Protein AF-A0A372QQY6-F1 (afdb_monomer_lite)

Structure (mmCIF, N/CA/C/O backbone):
data_AF-A0A372QQY6-F1
#
_entry.id   AF-A0A372QQY6-F1
#
loop_
_atom_site.group_PDB
_atom_site.id
_atom_site.type_symbol
_atom_site.label_atom_id
_atom_site.label_alt_id
_atom_site.label_comp_id
_atom_site.label_asym_id
_atom_site.label_entity_id
_atom_site.label_seq_id
_atom_site.pdbx_PDB_ins_code
_atom_site.Cartn_x
_atom_site.Cartn_y
_atom_site.Cartn_z
_atom_site.occupancy
_atom_site.B_iso_or_equiv
_atom_site.auth_seq_id
_atom_site.auth_comp_id
_atom_site.auth_asym_id
_atom_site.auth_atom_id
_atom_site.pdbx_PDB_model_num
ATOM 1 N N . MET A 1 1 ? 8.738 -17.003 1.672 1.00 69.69 1 MET A N 1
ATOM 2 C CA . MET A 1 1 ? 7.426 -16.388 1.969 1.00 69.69 1 MET A CA 1
ATOM 3 C C . MET A 1 1 ? 7.678 -15.150 2.808 1.00 69.69 1 MET A C 1
ATOM 5 O O . MET A 1 1 ? 8.410 -15.260 3.782 1.00 69.69 1 MET A O 1
ATOM 9 N N . PHE A 1 2 ? 7.151 -13.998 2.398 1.00 74.25 2 PHE A N 1
ATOM 10 C CA . PHE A 1 2 ? 7.247 -12.754 3.165 1.00 74.25 2 PHE A CA 1
ATOM 11 C C . PHE A 1 2 ? 5.934 -12.522 3.906 1.00 74.25 2 PHE 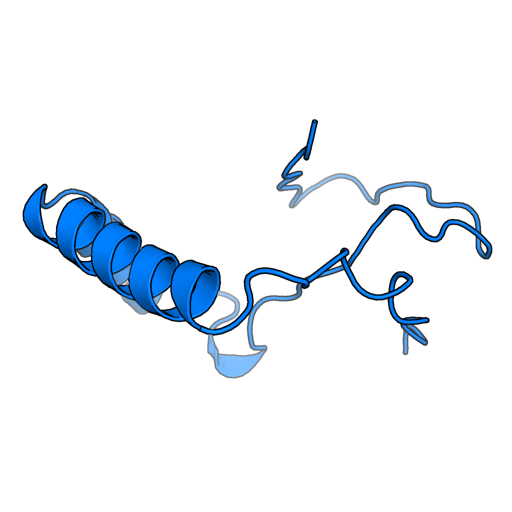A C 1
ATOM 13 O O . PHE A 1 2 ? 4.864 -12.743 3.339 1.00 74.25 2 PHE A O 1
ATOM 20 N N . THR A 1 3 ? 6.025 -12.075 5.155 1.00 82.44 3 THR A N 1
ATOM 21 C CA . THR A 1 3 ? 4.862 -11.785 5.996 1.00 82.44 3 THR A CA 1
ATOM 22 C C . THR A 1 3 ? 4.865 -10.303 6.326 1.00 82.44 3 THR A C 1
ATOM 24 O O . THR A 1 3 ? 5.814 -9.805 6.925 1.00 82.44 3 THR A O 1
ATOM 27 N N . ILE A 1 4 ? 3.802 -9.599 5.942 1.00 84.81 4 ILE A N 1
ATOM 28 C CA . ILE A 1 4 ? 3.585 -8.206 6.336 1.00 84.81 4 ILE A CA 1
ATOM 29 C C . ILE A 1 4 ? 2.725 -8.220 7.597 1.00 84.81 4 ILE A C 1
ATOM 31 O O . ILE A 1 4 ? 1.615 -8.751 7.584 1.00 84.81 4 ILE A O 1
ATOM 35 N N . VAL A 1 5 ? 3.238 -7.644 8.683 1.00 82.62 5 VAL A N 1
ATOM 36 C CA . VAL A 1 5 ? 2.524 -7.543 9.961 1.00 82.62 5 VAL A CA 1
ATOM 37 C C . VAL A 1 5 ? 2.163 -6.084 10.214 1.00 82.62 5 VAL A C 1
ATOM 39 O O . VAL A 1 5 ? 3.033 -5.219 10.236 1.00 82.62 5 VAL A O 1
ATOM 42 N N . LEU A 1 6 ? 0.874 -5.817 10.422 1.00 83.31 6 LEU A N 1
ATOM 43 C CA . LEU A 1 6 ? 0.347 -4.505 10.796 1.00 83.31 6 LEU A CA 1
ATOM 44 C C . LEU A 1 6 ? -0.196 -4.601 12.227 1.00 83.31 6 LEU A C 1
ATOM 46 O O . LEU A 1 6 ? -1.135 -5.356 12.476 1.00 83.31 6 LEU A O 1
ATOM 50 N N . THR A 1 7 ? 0.376 -3.858 13.177 1.00 78.75 7 THR A N 1
ATOM 51 C CA . THR A 1 7 ? -0.079 -3.851 14.579 1.00 78.75 7 THR A CA 1
ATOM 52 C C . THR A 1 7 ? -0.094 -2.437 15.154 1.00 78.75 7 THR A C 1
ATOM 54 O O . THR A 1 7 ? 0.886 -1.709 15.060 1.00 78.75 7 THR A O 1
ATOM 57 N N . ASN A 1 8 ? -1.217 -2.062 15.774 1.00 75.75 8 ASN A N 1
ATOM 58 C CA . ASN A 1 8 ? -1.382 -0.797 16.508 1.00 75.75 8 ASN A CA 1
ATOM 59 C C . ASN A 1 8 ? -1.492 -1.004 18.026 1.00 75.75 8 ASN A C 1
ATOM 61 O O . ASN A 1 8 ? -1.585 -0.033 18.771 1.00 75.75 8 ASN A O 1
ATOM 65 N N . LYS A 1 9 ? -1.590 -2.261 18.478 1.00 69.00 9 LYS A N 1
ATOM 66 C CA . LYS A 1 9 ? -1.948 -2.605 19.864 1.00 69.00 9 LYS A CA 1
ATOM 67 C C . LYS A 1 9 ? -0.853 -3.379 20.578 1.00 69.00 9 LYS A C 1
ATOM 69 O O . LYS A 1 9 ? -0.549 -3.075 21.723 1.00 69.00 9 LYS A O 1
ATOM 74 N N . ASN A 1 10 ? -0.270 -4.364 19.902 1.00 76.81 10 ASN A N 1
ATOM 75 C CA . ASN A 1 10 ? 0.677 -5.277 20.523 1.00 76.81 10 ASN A CA 1
ATOM 76 C C . ASN A 1 10 ? 2.074 -4.988 19.989 1.00 76.81 10 ASN A C 1
ATOM 78 O O . ASN A 1 10 ? 2.271 -4.964 18.770 1.00 76.81 10 ASN A O 1
ATOM 82 N N . ALA A 1 11 ? 3.028 -4.796 20.898 1.00 74.00 11 ALA A N 1
ATOM 83 C CA . ALA A 1 11 ? 4.439 -4.813 20.550 1.00 74.00 11 ALA A CA 1
ATOM 84 C C . ALA A 1 11 ? 4.812 -6.218 20.055 1.00 74.00 11 ALA A C 1
ATOM 86 O O . ALA A 1 11 ? 4.386 -7.222 20.630 1.00 74.00 11 ALA A O 1
ATOM 87 N N . LEU A 1 12 ? 5.592 -6.291 18.979 1.00 80.94 12 LEU A N 1
ATOM 88 C CA . LEU A 1 12 ? 6.171 -7.552 18.532 1.00 80.94 12 LEU A CA 1
ATOM 89 C C . LEU A 1 12 ? 7.402 -7.840 19.386 1.00 80.94 12 LEU A C 1
ATOM 91 O O . LEU A 1 12 ? 8.313 -7.017 19.460 1.00 80.94 12 LEU A O 1
ATOM 95 N N . GLN A 1 13 ? 7.430 -9.004 20.033 1.00 80.12 13 GLN A N 1
ATOM 96 C CA . GLN A 1 13 ? 8.627 -9.461 20.726 1.00 80.12 13 GLN A CA 1
ATOM 97 C C . GLN A 1 13 ? 9.613 -9.991 19.688 1.00 80.12 13 GLN A C 1
ATOM 99 O O . GLN A 1 13 ? 9.367 -11.017 19.055 1.00 80.12 13 GLN A O 1
ATOM 104 N N . ILE A 1 14 ? 10.722 -9.278 19.514 1.00 79.00 14 ILE A N 1
ATOM 105 C CA . ILE A 1 14 ? 11.766 -9.617 18.548 1.00 79.00 14 ILE A CA 1
ATOM 106 C C . ILE A 1 14 ? 13.076 -9.809 19.306 1.00 79.00 14 ILE A C 1
ATOM 108 O O . ILE A 1 14 ? 13.376 -9.068 20.242 1.00 79.00 14 ILE A O 1
ATOM 112 N N . LYS A 1 15 ? 13.842 -10.842 18.944 1.00 82.62 15 LYS A N 1
ATOM 113 C CA . LYS A 1 15 ? 15.181 -11.042 19.511 1.00 82.62 15 LYS A CA 1
ATOM 114 C C . LYS A 1 15 ? 16.111 -9.959 18.973 1.00 82.62 15 LYS A C 1
ATOM 116 O O . LYS A 1 15 ? 16.044 -9.651 17.791 1.00 82.62 15 LYS A O 1
ATOM 121 N N . ASN A 1 16 ? 17.020 -9.455 19.806 1.00 77.62 16 ASN A N 1
ATOM 122 C CA . ASN A 1 16 ? 17.979 -8.423 19.393 1.00 77.62 16 ASN A CA 1
ATOM 123 C C . ASN A 1 16 ? 18.788 -8.808 18.139 1.00 77.62 16 ASN A C 1
ATOM 125 O O . ASN A 1 16 ? 19.090 -7.941 17.329 1.00 77.62 16 ASN A O 1
ATOM 129 N N . ASP A 1 17 ? 19.073 -10.099 17.943 1.00 79.75 17 ASP A N 1
ATOM 130 C CA . ASP A 1 17 ? 19.822 -10.602 16.783 1.00 79.75 17 ASP A CA 1
ATOM 131 C C . ASP A 1 17 ? 18.928 -11.097 15.632 1.00 79.75 17 ASP A C 1
ATOM 133 O O . ASP A 1 17 ? 19.411 -11.742 14.696 1.00 79.75 17 ASP A O 1
ATOM 137 N N . ASP A 1 18 ? 17.615 -10.851 15.689 1.00 79.00 18 ASP A N 1
ATOM 138 C CA . ASP A 1 18 ? 16.722 -11.234 14.601 1.00 79.00 18 ASP A CA 1
ATOM 139 C C . ASP A 1 18 ? 16.955 -10.348 13.372 1.00 79.00 18 ASP A C 1
ATOM 141 O O . ASP A 1 18 ? 16.664 -9.155 13.354 1.00 79.00 18 ASP A O 1
ATOM 145 N N . ARG A 1 19 ? 17.450 -10.975 12.306 1.00 75.50 19 ARG A N 1
ATOM 146 C CA . ARG A 1 19 ? 17.677 -10.354 10.997 1.00 75.50 19 ARG A CA 1
ATOM 147 C C . ARG A 1 19 ? 16.580 -10.702 10.000 1.00 75.50 19 ARG A C 1
ATOM 149 O O . ARG A 1 19 ? 16.817 -10.654 8.799 1.00 75.50 19 ARG A O 1
ATOM 156 N N . ARG A 1 20 ? 15.407 -11.143 10.445 1.00 78.00 20 ARG A N 1
ATOM 157 C CA . ARG A 1 20 ? 14.299 -11.511 9.545 1.00 78.00 20 ARG A CA 1
ATOM 158 C C . ARG A 1 20 ? 13.205 -10.454 9.497 1.00 78.00 20 ARG A C 1
ATOM 160 O O . ARG A 1 20 ? 12.356 -10.519 8.612 1.00 78.00 20 ARG A O 1
ATOM 167 N N . THR A 1 21 ? 13.246 -9.487 10.410 1.00 78.25 21 THR A N 1
ATOM 168 C CA . THR A 1 21 ? 12.206 -8.473 10.556 1.00 78.25 21 THR A CA 1
ATOM 169 C C . THR A 1 21 ? 12.757 -7.084 10.268 1.00 78.25 21 THR A C 1
ATOM 171 O O . THR A 1 21 ? 13.804 -6.703 10.779 1.00 78.25 21 THR A O 1
ATOM 174 N N . VAL A 1 22 ? 12.031 -6.317 9.455 1.00 77.31 22 VAL A N 1
ATOM 175 C CA . VAL A 1 22 ? 12.311 -4.903 9.191 1.00 77.31 22 VAL A CA 1
ATOM 176 C C . VAL A 1 22 ? 11.155 -4.085 9.748 1.00 77.31 22 VAL A C 1
ATOM 178 O O . VAL A 1 22 ? 9.997 -4.329 9.405 1.00 77.31 22 VAL A O 1
ATOM 181 N N . PHE A 1 23 ? 11.466 -3.110 10.601 1.00 76.44 23 PHE A N 1
ATOM 182 C CA . PHE A 1 23 ? 10.479 -2.172 11.122 1.00 76.44 23 PHE A CA 1
ATOM 183 C C . PHE A 1 23 ? 10.349 -0.983 10.179 1.00 76.44 23 PHE A C 1
ATOM 185 O O . PHE A 1 23 ? 11.277 -0.193 10.016 1.00 76.44 23 PHE A O 1
ATOM 192 N N . LEU A 1 24 ? 9.181 -0.860 9.559 1.00 77.12 24 LEU A N 1
ATOM 193 C CA . LEU A 1 24 ? 8.812 0.311 8.779 1.00 77.12 24 LEU A CA 1
ATOM 194 C C . LEU A 1 24 ? 7.869 1.156 9.630 1.00 77.12 24 LEU A C 1
ATOM 196 O O . LEU A 1 24 ? 6.753 0.726 9.920 1.00 77.12 24 LEU A O 1
ATOM 200 N N . ASP A 1 25 ? 8.324 2.336 10.045 1.00 75.00 25 ASP A N 1
ATOM 201 C CA . ASP A 1 25 ? 7.455 3.309 10.706 1.00 75.00 25 ASP A CA 1
ATOM 202 C C . ASP A 1 25 ? 6.825 4.248 9.670 1.00 75.00 25 ASP A C 1
ATOM 204 O O . ASP A 1 25 ? 7.386 4.536 8.607 1.00 75.00 25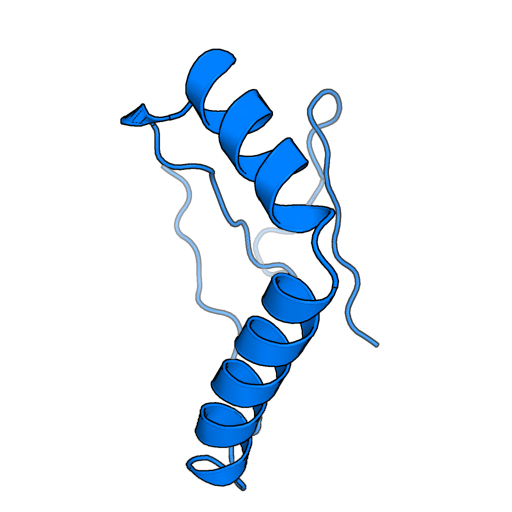 ASP A O 1
ATOM 208 N N . ILE A 1 26 ? 5.635 4.739 9.990 1.00 76.19 26 ILE A N 1
ATOM 209 C CA . ILE A 1 26 ? 4.972 5.780 9.217 1.00 76.19 26 ILE A CA 1
ATOM 210 C C . ILE A 1 26 ? 5.674 7.101 9.533 1.00 76.19 26 ILE A C 1
ATOM 212 O O . ILE A 1 26 ? 5.983 7.390 10.687 1.00 76.19 26 ILE A O 1
ATOM 216 N N . SER A 1 27 ? 5.884 7.942 8.515 1.00 79.12 27 SER A N 1
ATOM 217 C CA . SER A 1 27 ? 6.401 9.301 8.714 1.00 79.12 27 SER A CA 1
ATOM 218 C C . SER A 1 27 ? 5.672 10.003 9.864 1.00 79.12 27 SER A C 1
ATOM 220 O O . SER A 1 27 ? 4.440 10.096 9.861 1.00 79.12 27 SER A O 1
ATOM 222 N N . SER A 1 28 ? 6.437 10.539 10.821 1.00 83.12 28 SER A N 1
ATOM 223 C CA . SER A 1 28 ? 5.902 11.235 11.997 1.00 83.12 28 SER A CA 1
ATOM 224 C C . SER A 1 28 ? 4.921 12.349 11.623 1.00 83.12 28 SER A C 1
ATOM 226 O O . SER A 1 28 ? 3.925 12.540 12.314 1.00 83.12 28 SER A O 1
ATOM 228 N N . ILE A 1 29 ? 5.145 13.014 10.484 1.00 88.94 29 ILE A N 1
ATOM 229 C CA . ILE A 1 29 ? 4.301 14.091 9.945 1.00 88.94 29 ILE A CA 1
ATOM 230 C C . ILE A 1 29 ? 2.897 13.595 9.578 1.00 88.94 29 ILE A C 1
ATOM 232 O O . ILE A 1 29 ? 1.924 14.335 9.695 1.00 88.94 29 ILE A O 1
ATOM 236 N N . GLN A 1 30 ? 2.779 12.353 9.111 1.00 87.38 30 GLN A N 1
ATOM 237 C CA . GLN A 1 30 ? 1.496 11.791 8.692 1.00 87.38 30 GLN A CA 1
ATOM 238 C C . GLN A 1 30 ? 0.804 11.012 9.808 1.00 87.38 30 GLN A C 1
ATOM 240 O O . GLN A 1 30 ? -0.358 10.633 9.655 1.00 87.38 30 GLN A O 1
ATOM 245 N N . LYS A 1 31 ? 1.465 10.789 10.948 1.00 86.25 31 LYS A N 1
ATOM 246 C CA . LYS A 1 31 ? 0.887 10.061 12.079 1.00 86.25 31 LYS A CA 1
ATOM 247 C C . LYS A 1 31 ? -0.377 10.772 12.579 1.00 86.25 31 LYS A C 1
ATOM 249 O O . LYS A 1 31 ? -0.363 11.956 12.887 1.00 86.25 31 LYS A O 1
ATOM 254 N N . GLY A 1 32 ? -1.496 10.047 12.624 1.00 86.44 32 GLY A N 1
ATOM 255 C CA . GLY A 1 32 ? -2.800 10.602 13.009 1.00 86.44 32 GLY A CA 1
ATOM 256 C C . GLY A 1 32 ? -3.493 11.460 11.939 1.00 86.44 32 GLY A C 1
ATOM 257 O O . GLY A 1 32 ? -4.617 11.907 12.166 1.00 86.44 32 GLY A O 1
ATOM 258 N N . ASN A 1 33 ? -2.899 11.660 10.755 1.00 93.19 33 ASN A N 1
ATOM 259 C CA . ASN A 1 33 ? -3.512 12.437 9.675 1.00 93.19 33 ASN A CA 1
ATOM 260 C C . ASN A 1 33 ? -4.616 11.641 8.954 1.00 93.19 33 ASN A C 1
ATOM 262 O O . ASN A 1 33 ? -4.438 11.105 7.856 1.00 93.19 33 ASN A O 1
ATOM 266 N N . LEU A 1 34 ? -5.797 11.584 9.572 1.00 93.25 34 LEU A N 1
ATOM 267 C CA . LEU A 1 34 ? -6.955 10.845 9.058 1.00 93.25 34 LEU A CA 1
ATOM 268 C C . LEU A 1 34 ? -7.387 11.309 7.660 1.00 93.25 34 LEU A C 1
ATOM 270 O O . LEU A 1 34 ? -7.807 10.492 6.840 1.00 93.25 34 LEU A O 1
ATOM 274 N N . LYS A 1 35 ? -7.267 12.609 7.359 1.00 95.81 35 LYS A N 1
ATOM 275 C CA . LYS A 1 35 ? -7.639 13.164 6.048 1.00 95.81 35 LYS A CA 1
ATOM 276 C C . LYS A 1 35 ? -6.731 12.625 4.946 1.00 95.81 35 LYS A C 1
ATOM 278 O O . LYS A 1 35 ? -7.229 12.219 3.894 1.00 95.81 35 LYS A O 1
ATOM 283 N N . TYR A 1 36 ? -5.423 12.600 5.197 1.00 93.25 36 TYR A N 1
ATOM 284 C CA . TYR A 1 36 ? -4.449 12.020 4.278 1.00 93.25 36 TYR A CA 1
ATOM 285 C C . TYR A 1 36 ? -4.741 10.537 4.033 1.00 93.25 36 TYR A C 1
ATOM 287 O O . TYR A 1 36 ? -4.933 10.137 2.884 1.00 93.25 36 TYR A O 1
ATOM 295 N N . PHE A 1 37 ? -4.880 9.740 5.097 1.00 90.88 37 PHE A N 1
ATOM 296 C CA . PHE A 1 37 ? -5.104 8.299 4.952 1.00 90.88 37 PHE A CA 1
ATOM 297 C C . PHE A 1 37 ? -6.450 7.952 4.320 1.00 90.88 37 PHE A C 1
ATOM 299 O O . PHE A 1 37 ? -6.524 7.001 3.548 1.00 90.88 37 PHE A O 1
ATOM 306 N N . LYS A 1 38 ? -7.502 8.744 4.552 1.00 94.94 38 LYS A N 1
ATOM 307 C CA . LYS A 1 38 ? -8.780 8.571 3.847 1.00 94.94 38 LYS A CA 1
ATOM 308 C C . LYS A 1 38 ? -8.624 8.805 2.343 1.00 94.94 38 LYS A C 1
ATOM 310 O O . LYS A 1 38 ? -9.153 8.031 1.548 1.00 94.94 38 LYS A O 1
ATOM 315 N N . LYS A 1 39 ? -7.889 9.851 1.943 1.00 95.25 39 LYS A N 1
ATOM 316 C CA . LYS A 1 39 ? -7.602 10.127 0.526 1.00 95.25 39 LYS A CA 1
ATOM 317 C C . LYS A 1 39 ? -6.783 8.994 -0.096 1.00 95.25 39 LYS A C 1
ATOM 319 O O . LYS A 1 39 ? -7.144 8.524 -1.170 1.00 95.25 39 LYS A O 1
ATOM 324 N N . LEU A 1 40 ? -5.739 8.537 0.595 1.00 91.31 40 LEU A N 1
ATOM 325 C CA . LEU A 1 40 ? -4.902 7.424 0.150 1.00 91.31 40 LEU A CA 1
ATOM 326 C C . LEU A 1 40 ? -5.715 6.131 0.004 1.00 91.31 40 LEU A C 1
ATOM 328 O O . LEU A 1 40 ? -5.701 5.522 -1.059 1.00 91.31 40 LEU A O 1
ATOM 332 N N . GLY A 1 41 ? -6.493 5.759 1.021 1.00 91.00 41 GLY A N 1
ATOM 333 C CA . GLY A 1 41 ? -7.330 4.560 0.986 1.00 91.00 41 GLY A CA 1
ATOM 334 C C . GLY A 1 41 ? -8.396 4.600 -0.110 1.00 91.00 41 GLY A C 1
ATOM 335 O O . GLY A 1 41 ? -8.708 3.568 -0.692 1.00 91.00 41 GLY A O 1
ATOM 336 N N . ASN A 1 42 ? -8.930 5.779 -0.442 1.00 94.31 42 ASN A N 1
ATOM 337 C CA . ASN A 1 42 ? -9.815 5.931 -1.597 1.00 94.31 42 ASN A CA 1
ATOM 338 C C . ASN A 1 42 ? -9.063 5.784 -2.924 1.00 94.31 42 ASN A C 1
ATOM 340 O O . ASN A 1 42 ? -9.579 5.137 -3.827 1.00 94.31 42 ASN A O 1
ATOM 344 N N . ALA A 1 43 ? -7.857 6.347 -3.039 1.00 92.81 43 ALA A N 1
ATOM 345 C CA . ALA A 1 43 ? -7.038 6.215 -4.241 1.00 92.81 43 ALA A CA 1
ATOM 346 C C . ALA A 1 43 ? -6.649 4.751 -4.511 1.00 92.81 43 ALA A C 1
ATOM 348 O O . ALA A 1 43 ? -6.711 4.293 -5.645 1.00 92.81 43 ALA A O 1
ATOM 349 N N . MET A 1 44 ? -6.334 3.984 -3.467 1.00 91.19 44 MET A N 1
ATOM 350 C CA . MET A 1 44 ? -5.973 2.567 -3.593 1.00 91.19 44 MET A CA 1
ATOM 351 C C . MET A 1 44 ? -7.111 1.662 -4.098 1.00 91.19 44 MET A C 1
ATOM 353 O O . MET A 1 44 ? -6.853 0.511 -4.428 1.00 91.19 44 MET A O 1
ATOM 357 N N . LYS A 1 45 ? -8.360 2.147 -4.156 1.00 92.56 45 LYS A N 1
ATOM 358 C CA . LYS A 1 45 ? -9.501 1.379 -4.686 1.00 92.56 45 LYS A CA 1
ATOM 359 C C . LYS A 1 45 ? -9.591 1.397 -6.210 1.00 92.56 45 LYS A C 1
ATOM 361 O O . LYS A 1 45 ? -10.320 0.581 -6.764 1.00 92.56 45 LYS A O 1
ATOM 366 N N . TYR A 1 46 ? -8.915 2.329 -6.881 1.00 93.94 46 TYR A N 1
ATOM 367 C CA . TYR A 1 46 ? -8.920 2.385 -8.340 1.00 93.94 46 TYR A CA 1
ATOM 368 C C . TYR A 1 46 ? -8.016 1.279 -8.900 1.00 93.94 46 TYR A C 1
ATOM 370 O O . TYR A 1 46 ? -6.859 1.166 -8.493 1.00 93.94 46 TYR A O 1
ATOM 378 N N . SER A 1 47 ? -8.531 0.481 -9.840 1.00 89.94 47 SER A N 1
ATOM 379 C CA . SER A 1 47 ? -7.796 -0.614 -10.500 1.00 89.94 47 SER A CA 1
ATOM 380 C C . SER A 1 47 ? -6.458 -0.146 -11.063 1.00 89.94 47 SER A C 1
ATOM 382 O O . SER A 1 47 ? -5.422 -0.765 -10.817 1.00 89.94 47 SER A O 1
ATOM 384 N N . ASP A 1 48 ? -6.475 1.009 -11.718 1.00 94.62 48 ASP A N 1
ATOM 385 C CA . ASP A 1 48 ? -5.339 1.575 -12.441 1.00 94.62 48 ASP A CA 1
ATOM 386 C C . ASP A 1 48 ? -4.184 1.920 -11.495 1.00 94.62 48 ASP A C 1
ATOM 388 O O . ASP A 1 48 ? -3.017 1.851 -11.869 1.00 94.62 48 ASP A O 1
ATOM 392 N N . VAL A 1 49 ? -4.487 2.239 -10.230 1.00 94.25 49 VAL A N 1
ATOM 393 C CA . VAL A 1 49 ? -3.460 2.507 -9.216 1.0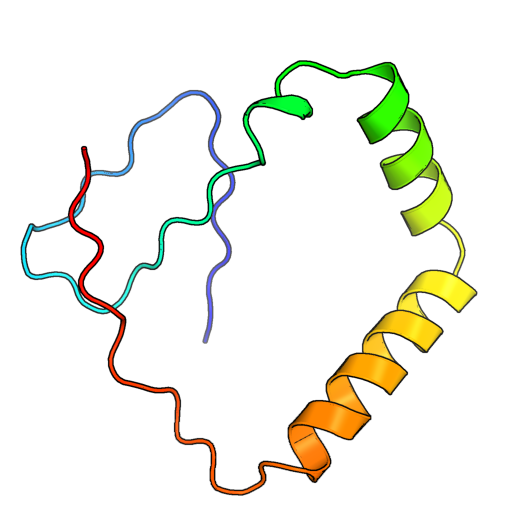0 94.25 49 VAL A CA 1
ATOM 394 C C . VAL A 1 49 ? -2.694 1.231 -8.887 1.00 94.25 49 VAL A C 1
ATOM 396 O O . VAL A 1 49 ? -1.471 1.273 -8.753 1.00 94.25 49 VAL A O 1
ATOM 399 N N . SER A 1 50 ? -3.384 0.092 -8.786 1.00 90.00 50 SER A N 1
ATOM 400 C CA . SER A 1 50 ? -2.727 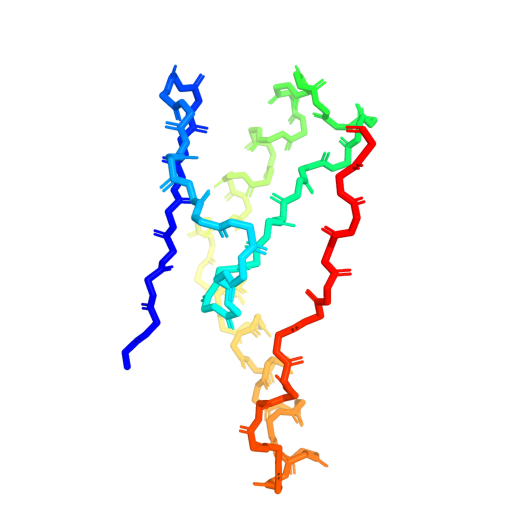-1.194 -8.529 1.00 90.00 50 SER A CA 1
ATOM 401 C C . SER A 1 50 ? -1.862 -1.641 -9.710 1.00 90.00 50 SER A C 1
ATOM 403 O O . SER A 1 50 ? -0.742 -2.108 -9.504 1.00 90.00 50 SER A O 1
ATOM 405 N N . GLU A 1 51 ? -2.331 -1.415 -10.939 1.00 94.25 51 GLU A N 1
ATOM 406 C CA . GLU A 1 51 ? -1.597 -1.744 -12.161 1.00 94.25 51 GLU A CA 1
ATOM 407 C C . GLU A 1 51 ? -0.372 -0.845 -12.353 1.00 94.25 51 GLU A C 1
ATOM 409 O O . GLU A 1 51 ? 0.728 -1.340 -12.617 1.00 94.25 51 GLU A O 1
ATOM 414 N N . ALA A 1 52 ? -0.525 0.467 -12.155 1.00 95.50 52 ALA A N 1
ATOM 415 C CA . ALA A 1 52 ? 0.583 1.413 -12.221 1.00 95.50 52 ALA A CA 1
ATOM 416 C C . ALA A 1 52 ? 1.641 1.103 -11.153 1.00 95.50 52 ALA A C 1
ATOM 418 O O . ALA A 1 52 ? 2.838 1.087 -11.450 1.00 95.50 52 ALA A O 1
ATOM 419 N N . PHE A 1 53 ? 1.212 0.795 -9.924 1.00 93.25 53 PHE A N 1
ATOM 420 C CA . PHE A 1 53 ? 2.118 0.408 -8.845 1.00 93.25 53 PHE A CA 1
ATOM 421 C C . PHE A 1 53 ? 2.854 -0.900 -9.160 1.00 93.25 53 PHE A C 1
ATOM 423 O O . PHE A 1 53 ? 4.075 -0.963 -9.024 1.00 93.25 53 PHE A O 1
ATOM 430 N N . TYR A 1 54 ? 2.146 -1.923 -9.645 1.00 93.44 54 TYR A N 1
ATOM 431 C CA . TYR A 1 54 ? 2.764 -3.182 -10.063 1.00 93.44 54 TYR A CA 1
ATOM 432 C C . TYR A 1 54 ? 3.768 -2.978 -11.204 1.00 93.44 54 TYR A C 1
ATOM 434 O O . TYR A 1 54 ? 4.883 -3.495 -11.146 1.00 93.44 54 TYR A O 1
ATOM 442 N N . THR A 1 55 ? 3.408 -2.185 -12.212 1.00 96.62 55 THR A N 1
ATOM 443 C CA . THR A 1 55 ? 4.282 -1.871 -13.349 1.00 96.62 55 THR A CA 1
ATOM 444 C C . THR A 1 55 ? 5.552 -1.167 -12.885 1.00 96.62 55 THR A C 1
ATOM 446 O O . THR A 1 55 ? 6.650 -1.561 -13.279 1.00 96.62 55 THR A O 1
ATOM 449 N N . TYR A 1 56 ? 5.422 -0.188 -11.986 1.00 96.44 56 TYR A N 1
ATOM 450 C CA . TYR A 1 56 ? 6.560 0.489 -11.369 1.00 96.44 56 TYR A CA 1
ATOM 451 C C . TYR A 1 56 ? 7.485 -0.495 -10.635 1.00 96.44 56 TYR A C 1
ATOM 453 O O . TYR A 1 56 ? 8.694 -0.505 -10.875 1.00 96.44 56 TYR A O 1
ATOM 461 N N . LEU A 1 57 ? 6.925 -1.381 -9.802 1.00 93.94 57 LEU A N 1
ATOM 462 C CA . LEU A 1 57 ? 7.703 -2.410 -9.103 1.00 93.94 57 LEU A CA 1
ATOM 463 C C . LEU A 1 57 ? 8.388 -3.380 -10.072 1.00 93.94 57 LEU A C 1
ATOM 465 O O . LEU A 1 57 ? 9.532 -3.773 -9.845 1.00 93.94 57 LEU A O 1
ATOM 469 N N . ARG A 1 58 ? 7.717 -3.750 -11.166 1.00 95.19 58 ARG A N 1
ATOM 470 C CA . ARG A 1 58 ? 8.264 -4.656 -12.181 1.00 95.19 58 ARG A CA 1
ATOM 471 C C . ARG A 1 58 ? 9.468 -4.052 -12.899 1.00 95.19 58 ARG A C 1
ATOM 473 O O . ARG A 1 58 ? 10.429 -4.771 -13.153 1.00 95.19 58 ARG A O 1
ATOM 480 N N . VAL A 1 59 ? 9.449 -2.749 -13.187 1.00 96.69 59 VAL A N 1
ATOM 481 C CA . VAL A 1 59 ? 10.608 -2.042 -13.762 1.00 96.69 59 VAL A CA 1
ATOM 482 C C . VAL A 1 59 ? 11.815 -2.139 -12.830 1.00 96.69 59 VAL A C 1
ATOM 484 O O . VAL A 1 59 ? 12.904 -2.478 -13.286 1.00 96.69 59 VAL A O 1
ATOM 487 N N . ILE A 1 60 ? 11.616 -1.918 -11.528 1.00 93.81 60 ILE A N 1
ATOM 488 C CA . ILE A 1 60 ? 12.687 -2.036 -10.528 1.00 93.81 60 ILE A CA 1
ATOM 489 C C . ILE A 1 60 ? 13.205 -3.476 -10.457 1.00 93.81 60 ILE A C 1
ATOM 491 O O . ILE A 1 60 ? 14.412 -3.695 -10.496 1.00 93.81 60 ILE A O 1
ATOM 495 N N . ALA A 1 61 ? 12.307 -4.461 -10.394 1.00 91.81 61 ALA A N 1
ATOM 496 C CA . ALA A 1 61 ? 12.690 -5.870 -10.332 1.00 91.81 61 ALA A CA 1
ATOM 497 C C . ALA A 1 61 ? 13.513 -6.296 -11.560 1.00 91.81 61 ALA A C 1
ATOM 499 O O . ALA A 1 61 ? 14.543 -6.948 -11.419 1.00 91.81 61 ALA A O 1
ATOM 500 N N . ASN A 1 62 ? 13.101 -5.870 -12.757 1.00 94.44 62 ASN A N 1
ATOM 501 C CA . ASN A 1 62 ? 13.821 -6.167 -13.995 1.00 94.44 62 ASN A CA 1
ATOM 502 C C . ASN A 1 62 ? 15.195 -5.480 -14.063 1.00 94.44 62 ASN A C 1
ATOM 504 O O . ASN A 1 62 ? 16.107 -6.020 -14.681 1.00 94.44 62 ASN A O 1
ATOM 508 N N . ALA A 1 63 ? 15.350 -4.301 -13.452 1.00 95.44 63 ALA A N 1
ATOM 509 C CA . ALA A 1 63 ? 16.627 -3.588 -13.389 1.00 95.44 63 ALA A CA 1
ATOM 510 C C . ALA A 1 63 ? 17.626 -4.226 -12.405 1.00 95.44 63 ALA A C 1
ATOM 512 O O . ALA A 1 63 ? 18.827 -3.974 -12.500 1.00 95.44 63 ALA A O 1
ATOM 513 N N . HIS A 1 64 ? 17.145 -5.055 -11.476 1.00 91.56 64 HIS A N 1
ATOM 514 C CA . HIS A 1 64 ? 17.957 -5.703 -10.447 1.00 91.56 64 HIS A CA 1
ATOM 515 C C . HIS A 1 64 ? 17.719 -7.224 -10.410 1.00 91.56 64 HIS A C 1
ATOM 517 O O . HIS A 1 64 ? 17.257 -7.744 -9.391 1.00 91.56 64 HIS A O 1
ATOM 523 N N . PRO A 1 65 ? 18.042 -7.957 -11.494 1.00 88.19 65 PRO A N 1
ATOM 524 C CA . PRO A 1 65 ? 17.767 -9.393 -11.590 1.00 88.19 65 PRO A CA 1
ATOM 525 C C . PRO A 1 65 ? 18.535 -10.221 -10.549 1.00 88.19 65 PRO A C 1
ATOM 527 O O . PRO A 1 65 ? 18.038 -11.247 -10.093 1.00 88.19 65 PRO A O 1
ATOM 530 N N . ASP A 1 66 ? 19.705 -9.739 -10.123 1.00 88.56 66 ASP A N 1
ATOM 531 C CA . ASP A 1 66 ? 20.580 -10.418 -9.162 1.00 88.56 66 ASP A CA 1
ATOM 532 C C . ASP A 1 66 ? 20.324 -9.995 -7.704 1.00 88.56 66 ASP A C 1
ATOM 534 O O . ASP A 1 66 ? 21.106 -10.322 -6.806 1.00 88.56 66 ASP A O 1
ATOM 538 N N . PHE A 1 67 ? 19.254 -9.236 -7.435 1.00 82.75 67 PHE A N 1
ATOM 539 C CA . PHE A 1 67 ? 18.934 -8.809 -6.076 1.00 82.75 67 PHE A CA 1
ATOM 540 C C . PHE A 1 67 ? 18.587 -10.019 -5.199 1.00 82.75 67 PHE A C 1
ATOM 542 O O . PHE A 1 67 ? 17.479 -10.552 -5.243 1.00 82.75 67 PHE A O 1
ATOM 549 N N . ASN A 1 68 ? 19.530 -10.431 -4.351 1.00 74.88 68 ASN A N 1
ATOM 550 C CA . ASN A 1 68 ? 19.368 -11.580 -3.456 1.00 74.88 68 ASN A CA 1
ATOM 551 C C . ASN A 1 68 ? 18.665 -11.247 -2.126 1.00 74.88 68 ASN A C 1
ATOM 553 O O . ASN A 1 68 ? 18.581 -12.109 -1.251 1.00 74.88 68 ASN A O 1
ATOM 557 N N . GLY A 1 69 ? 18.152 -10.018 -1.979 1.00 69.12 69 GLY A N 1
ATOM 558 C CA . GLY A 1 69 ? 17.718 -9.477 -0.697 1.00 69.12 69 GLY A CA 1
ATOM 559 C C . GLY A 1 69 ? 18.927 -9.164 0.178 1.00 69.12 69 GLY A C 1
ATOM 560 O O . GLY A 1 69 ? 19.512 -10.066 0.769 1.00 69.12 69 GLY A O 1
ATOM 561 N N . ASN A 1 70 ? 19.295 -7.882 0.286 1.00 64.88 70 ASN A N 1
ATOM 562 C CA . ASN A 1 70 ? 20.355 -7.454 1.204 1.00 64.88 70 ASN A CA 1
ATOM 563 C C . ASN A 1 70 ? 20.158 -8.087 2.597 1.00 64.88 70 ASN A C 1
ATOM 565 O O . ASN A 1 70 ? 19.010 -8.220 3.039 1.00 64.88 70 ASN A O 1
ATOM 569 N N . PRO A 1 71 ? 21.241 -8.433 3.325 1.00 65.56 71 PRO A N 1
ATOM 570 C CA . PRO A 1 71 ? 21.115 -8.844 4.717 1.00 65.56 71 PRO A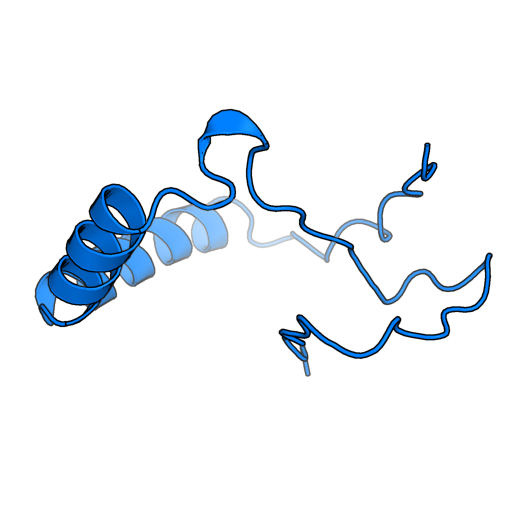 CA 1
ATOM 571 C C . PRO A 1 71 ? 20.330 -7.771 5.470 1.00 65.56 71 PRO A C 1
ATOM 573 O O . PRO A 1 71 ? 20.598 -6.581 5.284 1.00 65.56 71 PRO A O 1
ATOM 576 N N . SER A 1 72 ? 19.339 -8.188 6.267 1.00 62.59 72 SER A N 1
ATOM 577 C CA . SER A 1 72 ? 18.430 -7.233 6.898 1.00 62.59 72 SER A CA 1
ATOM 578 C C . SER A 1 72 ? 19.222 -6.156 7.630 1.00 62.59 72 SER A C 1
ATOM 580 O O . SER A 1 72 ? 20.105 -6.491 8.431 1.00 62.59 72 SER A O 1
ATOM 582 N N . PRO A 1 73 ? 18.951 -4.877 7.330 1.00 62.66 73 PRO A N 1
ATOM 583 C CA . PRO A 1 73 ? 19.686 -3.779 7.922 1.00 62.66 73 PRO A CA 1
ATOM 584 C C . PRO A 1 73 ? 19.511 -3.821 9.437 1.00 62.66 73 PRO A C 1
ATOM 586 O O . PRO A 1 73 ? 18.412 -4.038 9.944 1.00 62.66 73 PRO A O 1
ATOM 589 N N . MET A 1 74 ? 20.608 -3.616 10.163 1.00 60.28 74 MET A N 1
ATOM 590 C CA . MET A 1 74 ? 20.571 -3.505 11.614 1.00 60.28 74 MET A CA 1
ATOM 591 C C . MET A 1 74 ? 19.892 -2.180 11.964 1.00 60.28 74 MET A C 1
ATOM 593 O O . MET A 1 74 ? 20.504 -1.117 11.876 1.00 60.28 74 MET A O 1
ATOM 597 N N . THR A 1 75 ? 18.606 -2.227 12.304 1.00 56.12 75 THR A N 1
ATOM 598 C CA . THR A 1 75 ? 17.898 -1.052 12.807 1.00 56.12 75 THR A CA 1
ATOM 599 C C . THR A 1 75 ? 18.325 -0.823 14.250 1.00 56.12 75 THR A C 1
ATOM 601 O O . THR A 1 75 ? 17.909 -1.558 15.144 1.00 56.12 75 THR A O 1
ATOM 604 N N . THR A 1 76 ? 19.147 0.194 14.501 1.00 50.91 76 THR A N 1
ATOM 605 C CA . THR A 1 76 ? 19.281 0.744 15.850 1.00 50.91 76 THR A CA 1
ATOM 606 C C . THR A 1 76 ? 17.979 1.468 16.174 1.00 50.91 76 THR A C 1
ATOM 608 O O . THR A 1 76 ? 17.714 2.557 15.665 1.00 50.91 76 THR A O 1
ATOM 611 N N . SER A 1 77 ? 17.116 0.833 16.973 1.00 50.84 77 SER A N 1
ATOM 612 C CA . SER A 1 77 ? 16.002 1.560 17.587 1.00 50.84 77 SER A CA 1
ATOM 613 C C . SER A 1 77 ? 16.581 2.726 18.384 1.00 50.84 77 SER A C 1
ATOM 615 O O . SER A 1 77 ? 17.583 2.553 19.082 1.00 50.84 77 SER A O 1
ATOM 617 N N . LYS A 1 78 ? 15.962 3.903 18.263 1.00 49.16 78 LYS A N 1
ATOM 618 C CA . LYS A 1 78 ? 16.119 4.955 19.272 1.00 49.16 78 LYS A CA 1
ATOM 619 C C . LYS A 1 78 ? 15.494 4.517 20.590 1.00 49.16 78 LYS A C 1
ATOM 621 O O . LYS A 1 78 ? 14.571 3.667 20.536 1.00 49.16 78 LYS A O 1
#

Sequence (78 aa):
MFTIVLTNKNALQIKNDDRRTVFLDISSIQKGNLKYFKKLGNAMKYSDVSEAFYTYLRVIANAHPDFNGNPSPMTTSK

Radius of gyration: 16.27 Å; chains: 1; bounding box: 31×30×35 Å

Secondary structure (DSSP, 8-state):
-------SSS-----TT--S-------GGGTT-HHHHHHHHHHTTSHHHHHHHHHHH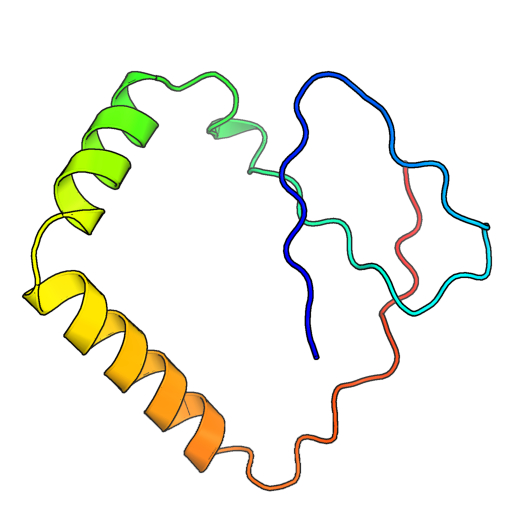HHHHHH-TT---PPPP-----

pLDDT: mean 82.78, std 11.91, range [49.16, 96.69]

Foldseek 3Di:
DDDDDDDDDDDDDDDLPDQNDDDDDDPPVCVVVPVVVVVVVVVVPDPVVVVVVVVVVVVVCVVCVPCPDPRRDNDPDD